Protein AF-A0A0J1IQL5-F1 (afdb_monomer)

pLDDT: mean 87.28, std 10.54, range [52.78, 97.31]

Foldseek 3Di:
DEAEDPQRVVVCVVVVFQEKEWDDWDWDDDPPFIWTDFTFMGTDDDPDPPPDDDDPQQWDWDQYPRHTYIYGNVCVPPPKYFYWDDDPPDIGTTIPPDDTD

Sequence (101 aa):
MWTISPEALAFLEKREVATISVDMPIIVNGCCLQISEPPPVYLGELKVRKGLKVPAGSYTTLEVQGIKLNVPSHLRNMNLVIDLTRFFRREKLVIEGWNLC

Nearest PDB structures (foldseek):
  2d2a-assembly2_A  TM=5.564E-01  e=6.569E-04  Escherichia coli
  1r94-assembly1_A  TM=5.156E-01  e=2.655E-04  Escherichia coli
  1x0g-assembly1_A  TM=5.653E-01  e=7.874E-04  Thermosynechococcus vestitus BP-1
  2d2a-assembly2_B-2  TM=5.741E-01  e=1.530E-03  Escherichia coli
  1s98-assembly1_A  TM=4.892E-01  e=2.335E-03  Escherichia coli

Solvent-accessible surface area (backbone atoms only — not comparable to full-atom values): 5956 Å² total; per-residue (Å²): 76,66,47,67,36,74,67,30,46,55,54,29,59,77,66,71,52,54,34,32,18,44,47,76,59,56,71,49,79,55,100,89,46,57,44,41,51,70,36,58,52,42,84,35,74,78,78,71,57,90,89,59,86,76,61,89,73,52,56,41,79,44,82,47,97,86,30,40,37,35,34,36,42,91,56,61,74,42,66,36,35,38,34,59,47,75,56,91,95,44,77,44,56,40,58,43,77,68,70,79,77

Mean predicted aligned error: 5.23 Å

Radius of gyration: 14.04 Å; Cα contacts (8 Å, |Δi|>4): 182; chains: 1; bounding box: 37×29×32 Å

Secondary structure (DSSP, 8-state):
--EE-HHHHHHHHHTT--EEEEPPPPEEE-SS-EEEPPPPEEESS--PPTT----TTSEEEEEETTEEEEEEGGGTTS--EEEEEEETTEEEEEEES----

InterPro domains:
  IPR049744 CC/Se motif containing family [PF28096] (2-98)

Organism: NCBI:txid476652

Structure (mmCIF, N/CA/C/O backbone):
data_AF-A0A0J1IQL5-F1
#
_entry.id   AF-A0A0J1IQL5-F1
#
loop_
_atom_site.group_PDB
_atom_site.id
_atom_site.type_symbol
_atom_site.label_atom_id
_atom_site.label_alt_id
_atom_site.label_comp_id
_atom_site.label_asym_id
_atom_site.label_entity_id
_atom_site.label_seq_id
_atom_site.pdbx_PDB_ins_code
_atom_site.Cartn_x
_atom_site.Cartn_y
_atom_site.Cartn_z
_atom_site.occupancy
_atom_site.B_iso_or_equiv
_atom_site.auth_seq_id
_atom_site.auth_comp_id
_atom_site.auth_asym_id
_atom_site.auth_atom_id
_atom_site.pdbx_PDB_model_num
ATOM 1 N N . MET A 1 1 ? -6.278 -3.067 -11.855 1.00 85.19 1 MET A N 1
ATOM 2 C CA . MET A 1 1 ? -7.257 -2.491 -10.923 1.00 85.19 1 MET A CA 1
ATOM 3 C C . MET A 1 1 ? -6.870 -2.891 -9.515 1.00 85.19 1 MET A C 1
ATOM 5 O O . MET A 1 1 ? -6.761 -4.078 -9.241 1.00 85.19 1 MET A O 1
ATOM 9 N N . TRP A 1 2 ? -6.618 -1.898 -8.667 1.00 94.44 2 TRP A N 1
ATOM 10 C CA . TRP A 1 2 ? -6.316 -2.103 -7.254 1.00 94.44 2 TRP A CA 1
ATOM 11 C C . TRP A 1 2 ? -7.600 -2.292 -6.454 1.00 94.44 2 TRP A C 1
ATOM 13 O O . TRP A 1 2 ? -8.576 -1.580 -6.694 1.00 94.44 2 TRP A O 1
ATOM 23 N N . THR A 1 3 ? -7.582 -3.212 -5.498 1.00 96.44 3 THR A N 1
ATOM 24 C CA . THR A 1 3 ? -8.688 -3.440 -4.558 1.00 96.44 3 THR A CA 1
ATOM 25 C C . THR A 1 3 ? -8.152 -3.657 -3.149 1.00 96.44 3 THR A C 1
ATOM 27 O O . THR A 1 3 ? -7.003 -4.061 -2.971 1.00 96.44 3 THR A O 1
ATOM 30 N N . ILE A 1 4 ? -8.985 -3.404 -2.146 1.00 97.31 4 ILE A N 1
ATOM 31 C CA . ILE A 1 4 ? -8.698 -3.659 -0.735 1.00 97.31 4 ILE A CA 1
ATOM 32 C C . ILE A 1 4 ? -9.639 -4.775 -0.278 1.00 97.31 4 ILE A C 1
ATOM 34 O O . ILE A 1 4 ? -10.853 -4.693 -0.498 1.00 97.31 4 ILE A O 1
ATOM 38 N N . SER A 1 5 ? -9.085 -5.831 0.319 1.00 97.12 5 SER A N 1
ATOM 39 C CA . SER A 1 5 ? -9.896 -6.931 0.841 1.00 97.12 5 SER A CA 1
ATOM 40 C C . SER A 1 5 ? -10.840 -6.443 1.951 1.00 97.12 5 SER A C 1
ATOM 42 O O . SER A 1 5 ? -10.547 -5.442 2.618 1.00 97.12 5 SER A O 1
ATOM 44 N N . PRO A 1 6 ? -11.973 -7.125 2.188 1.00 96.75 6 PRO A N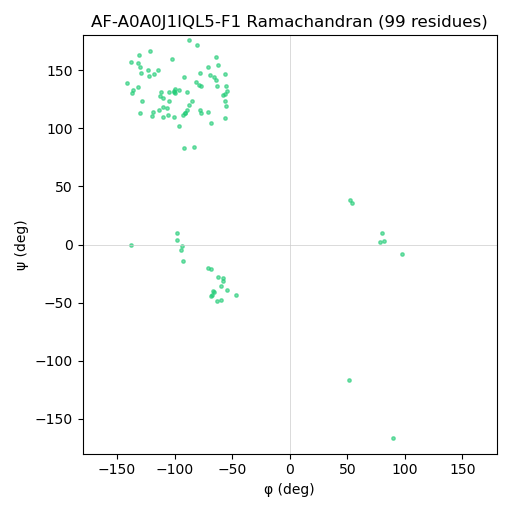 1
ATOM 45 C CA . PRO A 1 6 ? -12.878 -6.778 3.284 1.00 96.75 6 PRO A CA 1
ATOM 46 C C . PRO A 1 6 ? -12.175 -6.726 4.650 1.00 96.75 6 PRO A C 1
ATOM 48 O O . PRO A 1 6 ? -12.429 -5.828 5.453 1.00 96.75 6 PRO A O 1
ATOM 51 N N . GLU A 1 7 ? -11.251 -7.651 4.904 1.00 95.94 7 GLU A N 1
ATOM 52 C CA . GLU A 1 7 ? -10.484 -7.744 6.143 1.00 95.94 7 GLU A CA 1
ATOM 53 C C . GLU A 1 7 ? -9.518 -6.567 6.308 1.00 95.94 7 GLU A C 1
ATOM 55 O O . GLU A 1 7 ? -9.415 -5.997 7.401 1.00 95.94 7 GLU A O 1
ATOM 60 N N . ALA A 1 8 ? -8.821 -6.185 5.234 1.00 96.69 8 ALA A N 1
ATOM 61 C CA . ALA A 1 8 ? -7.947 -5.019 5.227 1.00 96.69 8 ALA A CA 1
ATOM 62 C C . ALA A 1 8 ? -8.741 -3.718 5.385 1.00 96.69 8 ALA A C 1
ATOM 64 O O . ALA A 1 8 ? -8.314 -2.838 6.136 1.00 96.69 8 ALA A O 1
ATOM 65 N N . LEU A 1 9 ? -9.908 -3.612 4.746 1.00 96.94 9 LEU A N 1
ATOM 66 C CA . LEU A 1 9 ? -10.777 -2.444 4.861 1.00 96.94 9 LEU A CA 1
ATOM 67 C C . LEU A 1 9 ? -11.283 -2.272 6.299 1.00 96.94 9 LEU A C 1
ATOM 69 O O . LEU A 1 9 ? -11.087 -1.211 6.887 1.00 96.94 9 LEU A O 1
ATOM 73 N N . ALA A 1 10 ? -11.803 -3.336 6.918 1.00 96.25 10 ALA A N 1
ATOM 74 C CA . ALA A 1 10 ? -12.249 -3.307 8.314 1.00 96.25 10 ALA A CA 1
ATOM 75 C C . ALA A 1 10 ? -11.109 -2.948 9.288 1.00 96.25 10 ALA A C 1
ATOM 77 O O . ALA A 1 10 ? -11.313 -2.255 10.289 1.00 96.25 10 ALA A O 1
ATOM 78 N N . PHE A 1 11 ? -9.884 -3.401 9.004 1.00 95.62 11 PHE A N 1
ATOM 79 C CA . PHE A 1 11 ? -8.700 -3.025 9.776 1.00 95.62 11 PHE A CA 1
ATOM 80 C C . PHE A 1 11 ? -8.357 -1.534 9.647 1.00 95.62 11 PHE A C 1
ATOM 82 O O . PHE A 1 11 ? -7.987 -0.909 10.647 1.00 95.62 11 PHE A O 1
ATOM 89 N N . LEU A 1 12 ? -8.473 -0.966 8.444 1.00 96.06 12 LEU A N 1
ATOM 90 C CA . LEU A 1 12 ? -8.226 0.453 8.183 1.00 96.06 12 LEU A CA 1
ATOM 91 C C . LEU A 1 12 ? -9.283 1.342 8.842 1.00 96.06 12 LEU A C 1
ATOM 93 O O . LEU A 1 12 ? -8.918 2.303 9.519 1.00 96.06 12 LEU A O 1
ATOM 97 N N . GLU A 1 13 ? -10.559 0.973 8.726 1.00 95.19 13 GLU A N 1
ATOM 98 C CA . GLU A 1 13 ? -11.683 1.668 9.363 1.00 95.19 13 GLU A CA 1
ATOM 99 C C . GLU A 1 13 ? -11.538 1.686 10.886 1.00 95.19 13 GLU A C 1
ATOM 101 O O . GLU A 1 13 ? -11.595 2.747 11.505 1.00 95.19 13 GLU A O 1
ATOM 106 N N . LYS A 1 14 ? -11.240 0.531 11.499 1.00 94.69 14 LYS A N 1
ATOM 107 C CA . LYS A 1 14 ? -11.018 0.420 12.951 1.00 94.69 14 LYS A CA 1
ATOM 108 C C . LYS A 1 14 ? -9.883 1.319 13.452 1.00 94.69 14 LYS A C 1
ATOM 110 O O . LYS A 1 14 ? -9.866 1.691 14.624 1.00 94.69 14 LYS A O 1
ATOM 115 N N . ARG A 1 15 ? -8.897 1.605 12.599 1.00 93.25 15 ARG A N 1
ATOM 116 C CA . ARG A 1 15 ? -7.743 2.456 12.920 1.00 93.25 15 ARG A CA 1
ATOM 117 C C . ARG A 1 15 ? -7.903 3.899 12.441 1.00 93.25 15 ARG A C 1
ATOM 119 O O . ARG A 1 15 ? -6.945 4.654 12.582 1.00 93.25 15 ARG A O 1
ATOM 126 N N . GLU A 1 16 ? -9.058 4.255 11.877 1.00 94.69 16 GLU A N 1
ATOM 127 C CA . GLU A 1 16 ? -9.345 5.581 11.317 1.00 94.6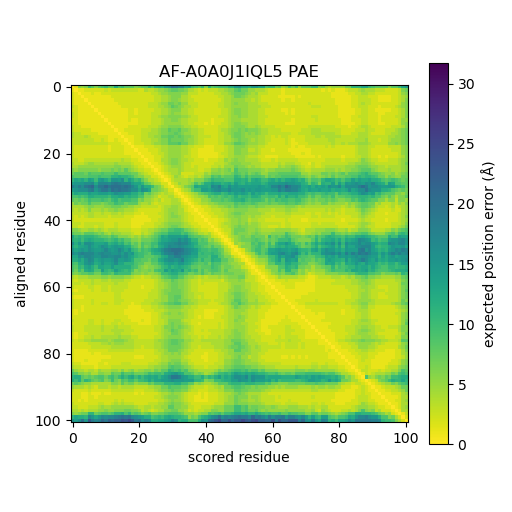9 16 GLU A CA 1
ATOM 128 C C . GLU A 1 16 ? -8.299 6.021 10.272 1.00 94.69 16 GLU A C 1
ATOM 130 O O . GLU A 1 16 ? -7.913 7.187 10.173 1.00 94.69 16 GLU A O 1
ATOM 135 N N . VAL A 1 17 ? -7.794 5.068 9.481 1.00 94.00 17 VAL A N 1
ATOM 136 C CA . VAL A 1 17 ? -6.773 5.329 8.461 1.00 94.00 17 VAL A CA 1
ATOM 137 C C . VAL A 1 17 ? -7.442 5.609 7.122 1.00 94.00 17 VAL A C 1
ATOM 139 O O . VAL A 1 17 ? -7.963 4.699 6.488 1.00 94.00 17 VAL A O 1
ATOM 142 N N . ALA A 1 18 ? -7.350 6.853 6.653 1.00 94.00 18 ALA A N 1
ATOM 143 C CA . ALA A 1 18 ? -7.873 7.268 5.347 1.00 94.00 18 ALA A CA 1
ATOM 144 C C . ALA A 1 18 ? -6.844 7.187 4.201 1.00 94.00 18 ALA A C 1
ATOM 146 O O . ALA A 1 18 ? -7.219 7.253 3.032 1.00 94.00 18 ALA A O 1
ATOM 147 N N . THR A 1 19 ? -5.551 7.040 4.519 1.00 95.69 19 THR A N 1
ATOM 148 C CA . THR A 1 19 ? -4.463 7.014 3.528 1.00 95.69 19 THR A CA 1
ATOM 149 C C . THR A 1 19 ? -3.530 5.838 3.767 1.00 95.69 19 THR A C 1
ATOM 151 O O . THR A 1 19 ? -3.089 5.611 4.895 1.00 95.69 19 THR A O 1
ATOM 154 N N . ILE A 1 20 ? -3.159 5.139 2.698 1.00 95.31 20 ILE A N 1
ATOM 155 C CA . ILE A 1 20 ? -2.117 4.112 2.687 1.00 95.31 20 ILE A CA 1
ATOM 156 C C . ILE A 1 20 ? -1.166 4.333 1.513 1.00 95.31 20 ILE A C 1
ATOM 158 O O . ILE A 1 20 ? -1.513 4.955 0.507 1.00 95.31 20 ILE A O 1
ATOM 162 N N . SER A 1 21 ? 0.049 3.815 1.640 1.00 94.50 21 SER A N 1
ATOM 163 C CA . SER A 1 21 ? 1.095 3.988 0.638 1.00 94.50 21 SER A CA 1
ATOM 164 C C . SER A 1 21 ? 1.831 2.679 0.379 1.00 94.50 21 SER A C 1
ATOM 166 O O . SER A 1 21 ? 2.243 2.000 1.317 1.00 94.50 21 SER A O 1
ATOM 168 N N . VAL A 1 22 ? 2.024 2.340 -0.888 1.00 92.62 22 VAL A N 1
ATOM 169 C CA . VAL A 1 22 ? 2.831 1.206 -1.353 1.00 92.62 22 VAL A CA 1
ATOM 170 C C . VAL A 1 22 ? 4.219 1.726 -1.702 1.00 92.62 22 VAL A C 1
ATOM 172 O O . VAL A 1 22 ? 4.315 2.752 -2.359 1.00 92.62 22 VAL A O 1
ATOM 175 N N . ASP A 1 23 ? 5.287 1.066 -1.263 1.00 89.94 23 ASP A N 1
ATOM 176 C CA . ASP A 1 23 ? 6.665 1.470 -1.593 1.00 89.94 23 ASP A CA 1
ATOM 177 C C . ASP A 1 23 ? 7.090 0.980 -2.989 1.00 89.94 23 ASP A C 1
ATOM 179 O O . ASP A 1 23 ? 6.405 0.180 -3.629 1.00 89.94 23 ASP A O 1
ATOM 183 N N . MET A 1 24 ? 8.253 1.427 -3.464 1.00 87.25 24 MET A N 1
ATOM 184 C CA . MET A 1 24 ? 8.862 0.851 -4.664 1.00 87.25 24 MET A CA 1
ATOM 185 C C . MET A 1 24 ? 9.211 -0.630 -4.425 1.00 87.25 24 MET A C 1
ATOM 187 O O . MET A 1 24 ? 9.782 -0.955 -3.376 1.00 87.25 24 MET A O 1
ATOM 191 N N . PRO A 1 25 ? 8.928 -1.529 -5.387 1.00 86.81 25 PRO A N 1
ATOM 192 C CA . PRO A 1 25 ? 9.358 -2.917 -5.293 1.00 86.81 25 PRO A CA 1
ATOM 193 C C . PRO A 1 25 ? 10.886 -2.993 -5.321 1.00 86.81 25 PRO A C 1
ATOM 195 O O . PRO A 1 25 ? 11.553 -2.250 -6.047 1.00 86.81 25 PRO A O 1
ATOM 198 N N . ILE A 1 26 ? 11.446 -3.901 -4.525 1.00 82.31 26 ILE A N 1
ATOM 199 C CA . ILE A 1 26 ? 12.874 -4.207 -4.579 1.00 82.31 26 ILE A CA 1
ATOM 200 C C . ILE A 1 26 ? 13.062 -5.245 -5.679 1.00 82.31 26 ILE A C 1
ATOM 202 O O . ILE A 1 26 ? 12.429 -6.300 -5.664 1.00 82.31 26 ILE A O 1
ATOM 206 N N . ILE A 1 27 ? 13.915 -4.915 -6.644 1.00 81.38 27 ILE A N 1
ATOM 207 C CA . ILE A 1 27 ? 14.282 -5.805 -7.741 1.00 81.38 27 ILE A CA 1
ATOM 208 C C . ILE A 1 27 ? 15.736 -6.212 -7.526 1.00 81.38 27 ILE A C 1
ATOM 210 O O . ILE A 1 27 ? 16.630 -5.363 -7.510 1.00 81.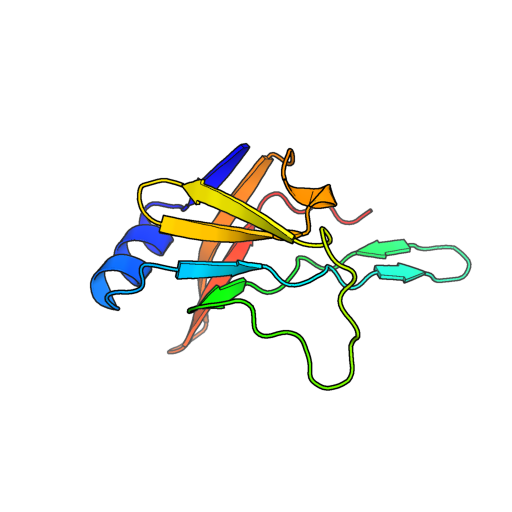38 27 ILE A O 1
ATOM 214 N N . VAL A 1 28 ? 15.966 -7.509 -7.347 1.00 78.75 28 VAL A N 1
ATOM 215 C CA . VAL A 1 28 ? 17.298 -8.103 -7.251 1.00 78.75 28 VAL A CA 1
ATOM 216 C C . VAL A 1 28 ? 17.631 -8.717 -8.607 1.00 78.75 28 VAL A C 1
ATOM 218 O O . VAL A 1 28 ? 17.043 -9.722 -8.998 1.00 78.75 28 VAL A O 1
ATOM 221 N N . ASN A 1 29 ? 18.572 -8.099 -9.322 1.00 77.12 29 ASN A N 1
ATOM 222 C CA . ASN A 1 29 ? 19.061 -8.584 -10.613 1.00 77.12 29 ASN A CA 1
ATOM 223 C C . ASN A 1 29 ? 20.339 -9.404 -10.407 1.00 77.12 29 ASN A C 1
ATOM 225 O O . ASN A 1 29 ? 21.420 -8.846 -10.204 1.00 77.12 29 ASN A O 1
ATOM 229 N N . GLY A 1 30 ? 20.213 -10.728 -10.441 1.00 71.69 30 GLY A N 1
ATOM 230 C CA . GLY A 1 30 ? 21.337 -11.659 -10.499 1.00 71.69 30 GLY A CA 1
ATOM 231 C C . GLY A 1 30 ? 21.793 -11.938 -11.935 1.00 71.69 30 GLY A C 1
ATOM 232 O O . GLY A 1 30 ? 21.176 -11.504 -12.902 1.00 71.69 30 GLY A O 1
ATOM 233 N N . CYS A 1 31 ? 22.871 -12.715 -12.081 1.00 77.12 31 CYS A N 1
ATOM 234 C CA . CYS A 1 31 ? 23.436 -13.088 -13.387 1.00 77.12 31 CYS A CA 1
ATOM 235 C C . CYS A 1 31 ? 22.460 -13.905 -14.265 1.00 77.12 31 CYS A C 1
ATOM 237 O O . CYS A 1 31 ? 22.530 -13.804 -15.486 1.00 77.12 31 CYS A O 1
ATOM 239 N N . CYS A 1 32 ? 21.534 -14.660 -13.652 1.00 76.88 32 CYS A N 1
ATOM 240 C CA . CYS A 1 32 ? 20.563 -15.519 -14.353 1.00 76.88 32 CYS A CA 1
ATOM 241 C C . CYS A 1 32 ? 19.132 -15.469 -13.781 1.00 76.88 32 CYS A C 1
ATOM 243 O O . CYS A 1 32 ? 18.265 -16.190 -14.264 1.00 76.88 32 CYS A O 1
ATOM 245 N N . LEU A 1 33 ? 18.887 -14.685 -12.726 1.00 70.62 33 LEU A N 1
ATOM 246 C CA . LEU A 1 33 ? 17.595 -14.604 -12.041 1.00 70.62 33 LEU A CA 1
ATOM 247 C C . LEU A 1 33 ? 17.285 -13.146 -11.735 1.00 70.62 33 LEU A C 1
ATOM 249 O O . LEU A 1 33 ? 18.117 -12.447 -11.154 1.00 70.62 33 LEU A O 1
ATOM 253 N N . GLN A 1 34 ? 16.084 -12.722 -12.099 1.00 75.75 34 GLN A N 1
ATOM 254 C CA . GLN A 1 34 ? 15.476 -11.512 -11.582 1.00 75.75 34 GLN A CA 1
ATOM 255 C C . GLN A 1 34 ? 14.493 -11.949 -10.497 1.00 75.75 34 GLN A C 1
ATOM 257 O O . GLN A 1 34 ? 13.820 -12.966 -10.632 1.00 75.75 34 GLN A O 1
ATOM 262 N N . ILE A 1 35 ? 14.520 -11.268 -9.356 1.00 79.62 35 ILE A N 1
ATOM 263 C CA . ILE A 1 35 ? 13.559 -11.502 -8.282 1.00 79.62 35 ILE A CA 1
ATOM 264 C C . ILE A 1 35 ? 12.979 -10.153 -7.918 1.00 79.62 35 ILE A C 1
ATOM 266 O O . ILE A 1 35 ? 13.713 -9.229 -7.557 1.00 79.62 35 ILE A O 1
ATOM 270 N N . SER A 1 36 ? 11.658 -10.045 -7.987 1.00 84.12 36 SER A N 1
ATOM 271 C CA . SER A 1 36 ? 10.942 -8.885 -7.482 1.00 84.12 36 SER A CA 1
ATOM 272 C C . SER A 1 36 ? 10.083 -9.263 -6.285 1.00 84.12 36 SER A C 1
ATOM 274 O O . SER A 1 36 ? 9.136 -10.038 -6.409 1.00 84.12 36 SER A O 1
ATOM 276 N N . GLU A 1 37 ? 10.406 -8.707 -5.121 1.00 85.25 37 GLU A N 1
ATOM 277 C CA . GLU A 1 37 ? 9.609 -8.916 -3.912 1.00 85.25 37 GLU A CA 1
ATOM 278 C C . GLU A 1 37 ? 8.338 -8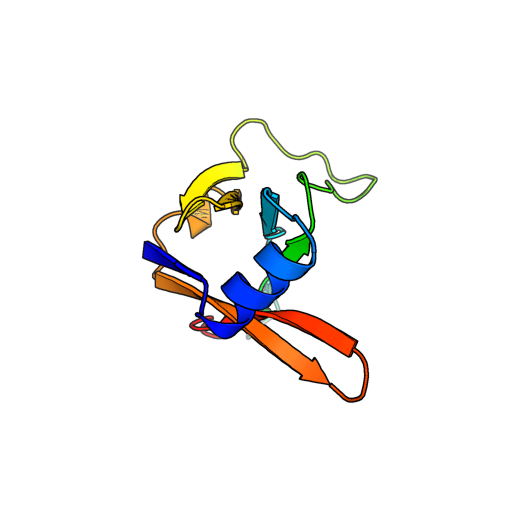.049 -3.929 1.00 85.25 37 GLU A C 1
ATOM 280 O O . GLU A 1 37 ? 8.383 -6.917 -4.431 1.00 85.25 37 GLU A O 1
ATOM 285 N N . PRO A 1 38 ? 7.222 -8.525 -3.337 1.00 88.31 38 PRO A N 1
ATOM 286 C CA . PRO A 1 38 ? 6.021 -7.715 -3.188 1.00 88.31 38 PRO A CA 1
ATOM 287 C C . PRO A 1 38 ? 6.350 -6.437 -2.406 1.00 88.31 38 PRO A C 1
ATOM 289 O O . PRO A 1 38 ? 6.930 -6.523 -1.314 1.00 88.31 38 PRO A O 1
ATOM 292 N N . PRO A 1 39 ? 5.988 -5.247 -2.915 1.00 90.12 39 PRO A N 1
ATOM 293 C CA . PRO A 1 39 ? 6.326 -4.020 -2.224 1.00 90.12 39 PRO A CA 1
ATOM 294 C C . PRO A 1 39 ? 5.596 -3.919 -0.874 1.00 90.12 39 PRO A C 1
ATOM 296 O O . PRO A 1 39 ? 4.449 -4.350 -0.735 1.00 90.12 39 PRO A O 1
ATOM 299 N N . PRO A 1 40 ? 6.233 -3.347 0.160 1.00 90.50 40 PRO A N 1
ATOM 300 C CA . PRO A 1 40 ? 5.585 -3.155 1.447 1.00 90.50 40 PRO A CA 1
ATOM 301 C C . PRO A 1 40 ? 4.485 -2.089 1.370 1.00 90.50 40 PRO A C 1
ATOM 303 O O . PRO A 1 40 ? 4.618 -1.081 0.675 1.00 90.50 40 PRO A O 1
ATOM 306 N N . VAL A 1 41 ? 3.425 -2.297 2.156 1.00 93.56 41 VAL A N 1
ATOM 307 C CA . VAL A 1 41 ? 2.326 -1.342 2.347 1.00 93.56 41 VAL A CA 1
ATOM 308 C C . VAL A 1 41 ? 2.464 -0.675 3.715 1.00 93.56 41 VAL A C 1
ATOM 310 O O . VAL A 1 41 ? 2.648 -1.343 4.737 1.00 93.56 41 VAL A O 1
ATOM 313 N N . TYR A 1 42 ? 2.361 0.649 3.742 1.00 91.75 42 TYR A N 1
ATOM 314 C CA . TYR A 1 42 ? 2.448 1.477 4.937 1.00 91.75 42 TYR A CA 1
ATOM 315 C C . TYR A 1 42 ? 1.149 2.243 5.175 1.00 91.75 42 TYR A C 1
ATOM 317 O O . TYR A 1 42 ? 0.479 2.677 4.241 1.00 91.75 42 TYR A O 1
ATOM 325 N N . LEU A 1 43 ? 0.830 2.450 6.452 1.00 92.44 43 LEU A N 1
ATOM 326 C CA . LEU A 1 43 ? -0.258 3.330 6.865 1.00 92.44 43 LEU A CA 1
ATOM 327 C C . LEU A 1 43 ? 0.197 4.791 6.791 1.00 92.44 43 LEU A C 1
ATOM 329 O O . LEU A 1 43 ? 1.296 5.128 7.249 1.00 92.44 43 LEU A O 1
ATOM 333 N N . GLY A 1 44 ? -0.680 5.645 6.275 1.00 88.00 44 GLY A N 1
ATOM 334 C CA . GLY A 1 44 ? -0.471 7.077 6.126 1.00 88.00 44 GLY A CA 1
ATOM 335 C C . GLY A 1 44 ? 0.168 7.483 4.798 1.00 88.00 44 GLY A C 1
ATOM 336 O O . GLY A 1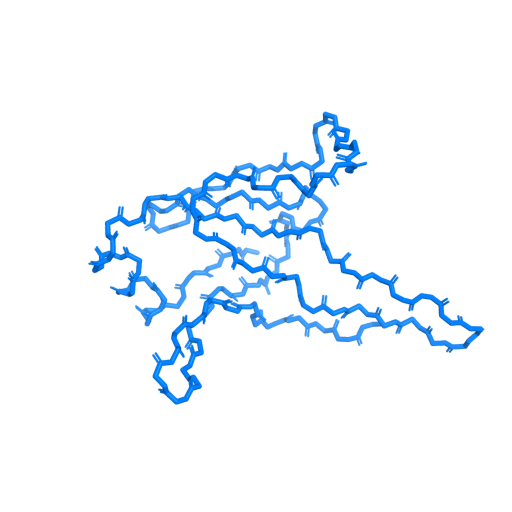 44 ? 0.243 6.721 3.830 1.00 88.00 44 GLY A O 1
ATOM 337 N N . GLU A 1 45 ? 0.608 8.738 4.773 1.00 82.75 45 GLU A N 1
ATOM 338 C CA . GLU A 1 45 ? 1.252 9.359 3.617 1.00 82.75 45 GLU A CA 1
ATOM 339 C C . GLU A 1 45 ? 2.589 8.694 3.262 1.00 82.75 45 GLU A C 1
ATOM 341 O O . GLU A 1 45 ? 3.213 7.998 4.071 1.00 82.75 45 GLU A O 1
ATOM 346 N N . LEU A 1 46 ? 3.027 8.932 2.024 1.00 75.75 46 LEU A N 1
ATOM 347 C CA . LEU A 1 46 ? 4.209 8.311 1.444 1.00 75.75 46 LEU A CA 1
ATOM 348 C C . LEU A 1 46 ? 5.455 8.573 2.305 1.00 75.75 46 LEU A C 1
ATOM 350 O O . LEU A 1 46 ? 6.009 9.674 2.324 1.00 75.75 46 LEU A O 1
ATOM 354 N N . LYS A 1 47 ? 5.950 7.532 2.980 1.00 67.06 47 LYS A N 1
ATOM 355 C CA . LYS A 1 47 ? 7.240 7.573 3.674 1.00 67.06 47 LYS A CA 1
ATOM 356 C C . LYS A 1 47 ? 8.350 7.295 2.672 1.00 67.06 47 LYS A C 1
ATOM 358 O O . LYS A 1 47 ? 8.808 6.164 2.541 1.00 67.06 47 LYS A O 1
ATOM 363 N N . VAL A 1 48 ? 8.791 8.333 1.965 1.00 62.41 48 VAL A N 1
ATOM 364 C CA . VAL A 1 48 ? 10.001 8.244 1.140 1.00 62.41 48 VAL A CA 1
ATOM 365 C C . VAL A 1 48 ? 11.162 7.805 2.035 1.00 62.41 48 VAL A C 1
ATOM 367 O O . VAL A 1 48 ? 11.442 8.447 3.052 1.00 62.41 48 VAL A O 1
ATOM 370 N N . ARG A 1 49 ? 11.832 6.697 1.689 1.00 64.19 49 ARG A N 1
ATOM 371 C CA . ARG A 1 49 ? 12.992 6.219 2.454 1.00 64.19 49 ARG A CA 1
ATOM 372 C C . ARG A 1 49 ? 14.037 7.330 2.536 1.00 64.19 49 ARG A C 1
ATOM 374 O O . ARG A 1 49 ? 14.408 7.927 1.527 1.00 64.19 49 ARG A O 1
ATOM 381 N N . LYS A 1 50 ? 14.517 7.611 3.750 1.00 55.25 50 LYS A N 1
ATOM 382 C CA . LYS A 1 50 ? 15.511 8.660 4.008 1.00 55.25 50 LYS A CA 1
ATOM 383 C C . LYS A 1 50 ? 16.750 8.410 3.136 1.00 55.25 50 LYS A C 1
ATOM 385 O O . LYS A 1 50 ? 17.378 7.365 3.258 1.00 55.25 50 LYS A O 1
ATOM 390 N N . GLY A 1 51 ? 17.075 9.359 2.258 1.00 58.06 51 GLY A N 1
ATOM 391 C CA . GLY A 1 51 ? 18.208 9.262 1.326 1.00 58.06 51 GLY A CA 1
ATOM 392 C C . GLY A 1 51 ? 17.861 8.805 -0.097 1.00 58.06 51 GLY A C 1
ATOM 393 O O . GLY A 1 51 ? 18.717 8.909 -0.971 1.00 58.06 51 GLY A O 1
ATOM 394 N N . LEU A 1 52 ? 16.623 8.376 -0.372 1.00 64.75 52 LEU A N 1
ATOM 395 C CA . LEU A 1 52 ? 16.167 8.081 -1.732 1.00 64.75 52 LEU A CA 1
ATOM 396 C C . LEU A 1 52 ? 15.549 9.344 -2.351 1.00 64.75 52 LEU A C 1
ATOM 398 O O . LEU A 1 52 ? 14.506 9.819 -1.900 1.00 64.75 52 LEU A O 1
ATOM 402 N N . LYS A 1 53 ? 16.175 9.910 -3.389 1.00 66.19 53 LYS A N 1
ATOM 403 C CA . LYS A 1 53 ? 15.517 10.942 -4.205 1.00 66.19 53 LYS A CA 1
ATOM 404 C C . LYS A 1 53 ? 14.424 10.261 -5.020 1.00 66.19 53 LYS A C 1
ATOM 406 O O . LYS A 1 53 ? 14.733 9.446 -5.880 1.00 66.19 53 LYS A O 1
ATOM 411 N N . VAL A 1 54 ? 13.166 10.595 -4.751 1.00 72.00 54 VAL A N 1
ATOM 412 C CA . VAL A 1 54 ? 12.023 10.138 -5.548 1.00 72.00 54 VAL A CA 1
ATOM 413 C C . VAL A 1 54 ? 11.770 11.184 -6.633 1.00 72.00 54 VAL A C 1
ATOM 415 O O . VAL A 1 54 ? 11.421 12.316 -6.294 1.00 72.00 54 VAL A O 1
ATOM 418 N N . PRO A 1 55 ? 11.974 10.860 -7.923 1.00 77.56 55 PRO A N 1
ATOM 419 C CA . PRO A 1 55 ? 11.650 11.774 -9.012 1.00 77.56 55 PRO A CA 1
ATOM 420 C C . PRO A 1 55 ? 10.181 12.210 -8.961 1.00 77.56 55 PRO A C 1
ATOM 422 O O . PRO A 1 55 ? 9.303 11.423 -8.589 1.00 77.56 55 PRO A O 1
ATOM 425 N N . ALA A 1 56 ? 9.896 13.444 -9.379 1.00 76.69 56 ALA A N 1
ATOM 426 C CA . ALA A 1 56 ? 8.519 13.894 -9.551 1.00 76.69 56 ALA A CA 1
ATOM 427 C C . ALA A 1 56 ? 7.766 12.942 -10.503 1.00 76.69 56 ALA A C 1
ATOM 429 O O . ALA A 1 56 ? 8.315 12.511 -11.514 1.00 76.69 56 ALA A O 1
ATOM 430 N N . GLY A 1 57 ? 6.529 12.578 -10.156 1.00 82.38 57 GLY A N 1
ATOM 431 C CA . GLY A 1 57 ? 5.712 11.646 -10.946 1.00 82.38 57 GLY A CA 1
ATOM 432 C C . GLY A 1 57 ? 5.997 10.154 -10.725 1.00 82.38 57 GLY A C 1
ATOM 433 O O . GLY A 1 57 ? 5.346 9.320 -11.352 1.00 82.38 57 GLY A O 1
ATOM 434 N N . SER A 1 58 ? 6.907 9.785 -9.814 1.00 86.62 58 SER A N 1
ATOM 435 C CA . SER A 1 58 ? 7.180 8.368 -9.493 1.00 86.62 58 SER A CA 1
ATOM 436 C C . SER A 1 58 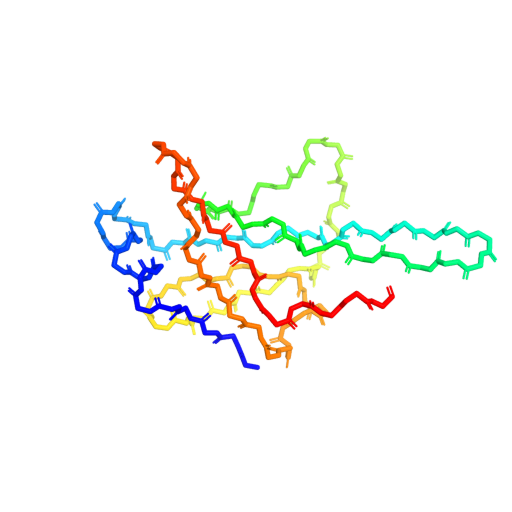? 6.024 7.666 -8.781 1.00 86.62 58 SER A C 1
ATOM 438 O O . SER A 1 58 ? 5.950 6.440 -8.803 1.00 86.62 58 SER A O 1
ATOM 440 N N . TYR A 1 59 ? 5.133 8.443 -8.165 1.00 90.69 59 TYR A N 1
ATOM 441 C CA . TYR A 1 59 ? 3.946 7.967 -7.471 1.00 90.69 59 TYR A CA 1
ATOM 442 C C . TYR A 1 59 ? 2.690 8.605 -8.046 1.00 90.69 59 TYR A C 1
ATOM 444 O O . TYR A 1 59 ? 2.701 9.753 -8.494 1.00 90.69 59 TYR A O 1
ATOM 452 N N . THR A 1 60 ? 1.600 7.855 -7.973 1.00 92.75 60 THR A N 1
ATOM 453 C CA . THR A 1 60 ? 0.258 8.303 -8.314 1.00 92.75 60 THR A CA 1
ATOM 454 C C . THR A 1 60 ? -0.685 7.967 -7.168 1.00 92.75 60 THR A C 1
ATOM 456 O O . THR A 1 60 ? -0.500 6.974 -6.461 1.00 92.75 60 THR A O 1
ATOM 459 N N . THR A 1 61 ? -1.686 8.815 -6.972 1.00 93.94 61 THR A N 1
ATOM 460 C CA . THR A 1 61 ? -2.715 8.614 -5.959 1.00 93.94 61 THR A CA 1
ATOM 461 C C . THR A 1 61 ? -3.957 8.043 -6.623 1.00 93.94 61 THR A C 1
ATOM 463 O O . THR A 1 61 ? -4.436 8.568 -7.629 1.00 93.94 61 THR A O 1
ATOM 466 N N . LEU A 1 62 ? -4.468 6.967 -6.042 1.00 94.81 62 LEU A N 1
ATOM 467 C CA . LEU A 1 62 ? -5.710 6.309 -6.407 1.00 94.81 62 LEU A CA 1
ATOM 468 C C . LEU A 1 62 ? -6.703 6.442 -5.256 1.00 94.81 62 LEU A C 1
ATOM 470 O O . LEU A 1 62 ? -6.308 6.487 -4.094 1.00 94.81 62 LEU A O 1
ATOM 474 N N . GLU A 1 63 ? -7.986 6.470 -5.582 1.00 95.88 63 GLU A N 1
ATOM 475 C CA . GLU A 1 63 ? -9.057 6.339 -4.600 1.00 95.88 63 GLU A CA 1
ATOM 476 C C . GLU A 1 63 ? -9.670 4.949 -4.760 1.00 95.88 63 GLU A C 1
ATOM 478 O O . GLU A 1 63 ? -10.157 4.594 -5.835 1.00 95.88 63 GLU A O 1
ATOM 483 N N . VAL A 1 64 ? -9.573 4.132 -3.712 1.00 95.19 64 VAL A N 1
ATOM 484 C CA . VAL A 1 64 ? -10.021 2.737 -3.718 1.00 95.19 64 VAL A CA 1
ATOM 485 C C . VAL A 1 64 ? -10.893 2.526 -2.493 1.00 95.19 64 VAL A C 1
ATOM 487 O O . VAL A 1 64 ? -10.405 2.602 -1.372 1.00 95.19 64 VAL A O 1
ATOM 490 N N . GLN A 1 65 ? -12.191 2.284 -2.703 1.00 94.94 65 GLN A N 1
ATOM 491 C CA . GLN A 1 65 ? -13.159 2.032 -1.621 1.00 94.94 65 GLN A CA 1
ATOM 492 C C . GLN A 1 65 ? -13.145 3.126 -0.528 1.00 94.94 65 GLN A C 1
ATOM 494 O O . GLN A 1 65 ? -13.251 2.827 0.655 1.00 94.94 65 GLN A O 1
ATOM 499 N N . GLY A 1 66 ? -12.978 4.396 -0.921 1.00 93.50 66 GLY A N 1
ATOM 500 C CA . GLY A 1 66 ? -12.906 5.537 0.004 1.00 93.50 66 GLY A CA 1
ATOM 501 C C . GLY A 1 66 ? -11.555 5.719 0.711 1.00 93.50 66 GLY A C 1
ATOM 502 O O . GLY A 1 66 ? -11.406 6.641 1.508 1.00 93.50 66 GLY A O 1
ATOM 503 N N . ILE A 1 67 ? -10.559 4.879 0.410 1.00 96.06 67 ILE A N 1
ATOM 504 C CA . ILE A 1 67 ? -9.189 4.992 0.917 1.00 96.06 67 ILE A CA 1
ATOM 505 C C . ILE A 1 67 ? -8.291 5.616 -0.152 1.00 96.06 67 ILE A C 1
ATOM 507 O O . ILE A 1 67 ? -8.261 5.185 -1.310 1.00 96.06 67 ILE A O 1
ATOM 511 N N . LYS A 1 68 ? -7.497 6.608 0.254 1.00 96.44 68 LYS A N 1
ATOM 512 C CA . LYS A 1 68 ? -6.454 7.211 -0.575 1.00 96.44 68 LYS A CA 1
ATOM 513 C C . LYS A 1 68 ? -5.236 6.283 -0.622 1.00 96.44 68 LYS A C 1
ATOM 515 O O . LYS A 1 68 ? -4.552 6.085 0.380 1.00 96.44 68 LYS A O 1
ATOM 520 N N . LEU A 1 69 ? -4.946 5.730 -1.792 1.00 95.56 69 LEU A N 1
ATOM 521 C CA . LEU A 1 69 ? -3.861 4.786 -2.035 1.00 95.56 69 LEU A CA 1
ATOM 522 C C . LEU A 1 69 ? -2.762 5.442 -2.882 1.00 95.56 69 LEU A C 1
ATOM 524 O O . LEU A 1 69 ? -2.938 5.679 -4.076 1.00 95.56 69 LEU A O 1
ATOM 528 N N . ASN A 1 70 ? -1.606 5.714 -2.281 1.00 94.31 70 ASN A N 1
ATOM 529 C CA . ASN A 1 70 ? -0.422 6.171 -3.009 1.00 94.31 70 ASN A CA 1
ATOM 530 C C . ASN A 1 70 ? 0.376 4.958 -3.507 1.00 94.31 70 ASN A C 1
ATOM 532 O O . ASN A 1 70 ? 0.844 4.158 -2.699 1.00 94.31 70 ASN A O 1
ATOM 536 N N . VAL A 1 71 ? 0.563 4.823 -4.819 1.00 93.31 71 VAL A N 1
ATOM 537 C CA . VAL A 1 71 ? 1.283 3.690 -5.432 1.00 93.31 71 VAL A CA 1
ATOM 538 C C . VAL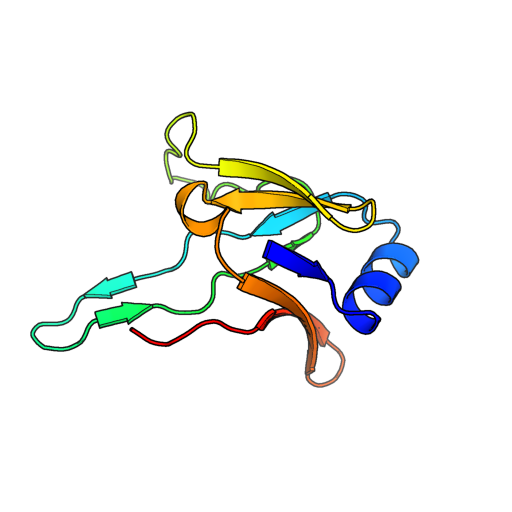 A 1 71 ? 2.348 4.168 -6.408 1.00 93.31 71 VAL A C 1
ATOM 540 O O . VAL A 1 71 ? 2.190 5.239 -7.003 1.00 93.31 71 VAL A O 1
ATOM 543 N N . PRO A 1 72 ? 3.420 3.391 -6.627 1.00 91.75 72 PRO A N 1
ATOM 544 C CA . PRO A 1 72 ? 4.342 3.656 -7.716 1.00 91.75 72 PRO A CA 1
ATOM 545 C C . PRO A 1 72 ? 3.602 3.740 -9.055 1.00 91.75 72 PRO A C 1
ATOM 547 O O . PRO A 1 72 ? 2.808 2.860 -9.393 1.00 91.75 72 PRO A O 1
ATOM 550 N N . SER A 1 73 ? 3.875 4.777 -9.847 1.00 91.81 73 SER A N 1
ATOM 551 C CA . SER A 1 73 ? 3.125 5.076 -11.076 1.00 91.81 73 SER A CA 1
ATOM 552 C C . SER A 1 73 ? 3.135 3.926 -12.088 1.00 91.81 73 SER A C 1
ATOM 554 O O . SER A 1 73 ? 2.149 3.717 -12.790 1.00 91.81 73 SER A O 1
ATOM 556 N N . HIS A 1 74 ? 4.214 3.139 -12.130 1.00 89.56 74 HIS A N 1
ATOM 557 C CA . HIS A 1 74 ? 4.334 1.967 -13.002 1.00 89.56 74 HIS A CA 1
ATOM 558 C C . HIS A 1 74 ? 3.438 0.788 -12.576 1.00 89.56 74 HIS A C 1
ATOM 560 O O . HIS A 1 74 ? 3.108 -0.053 -13.406 1.00 89.56 74 HIS A O 1
ATOM 566 N N . LEU A 1 75 ? 2.992 0.746 -11.315 1.00 90.81 75 LEU A N 1
ATOM 567 C CA . LEU A 1 75 ? 2.090 -0.285 -10.787 1.00 90.81 75 LEU A CA 1
ATOM 568 C C . LEU A 1 75 ? 0.614 0.131 -10.840 1.00 90.81 75 LEU A C 1
ATOM 570 O O . LEU A 1 75 ? -0.265 -0.674 -10.534 1.00 90.81 75 LEU A O 1
ATOM 574 N N . ARG A 1 76 ? 0.312 1.375 -11.241 1.00 92.38 76 ARG A N 1
ATOM 575 C CA . ARG A 1 76 ? -1.048 1.946 -11.261 1.00 92.38 76 ARG A CA 1
ATOM 576 C C . ARG A 1 76 ? -2.084 1.015 -11.893 1.00 92.38 76 ARG A C 1
ATOM 578 O O . ARG A 1 76 ? -3.191 0.876 -11.380 1.00 92.38 76 ARG A O 1
ATOM 585 N N . ASN A 1 77 ? -1.719 0.398 -13.013 1.00 91.19 77 ASN A N 1
ATOM 586 C CA . ASN A 1 77 ? -2.641 -0.376 -13.841 1.00 91.19 77 ASN A CA 1
ATOM 587 C C . ASN A 1 77 ? -2.647 -1.876 -13.511 1.00 91.19 77 ASN A C 1
ATOM 589 O O . ASN A 1 77 ? -3.422 -2.619 -14.112 1.00 91.19 77 ASN A O 1
ATOM 593 N N . MET A 1 78 ? -1.833 -2.336 -12.556 1.00 90.94 78 MET A N 1
ATOM 594 C CA . MET A 1 78 ? -1.785 -3.752 -12.187 1.00 90.94 78 MET A CA 1
ATOM 595 C C . MET A 1 78 ? -3.049 -4.190 -11.436 1.00 90.94 78 MET A C 1
ATOM 597 O O . MET A 1 78 ? -3.742 -3.380 -10.815 1.00 90.94 78 MET A O 1
ATOM 601 N N . ASN A 1 79 ? -3.380 -5.478 -11.539 1.00 92.69 79 ASN A N 1
ATOM 602 C CA . ASN A 1 79 ? -4.475 -6.116 -10.806 1.00 92.69 79 ASN A CA 1
ATOM 603 C C . ASN A 1 79 ? -3.917 -6.699 -9.504 1.00 92.69 79 ASN A C 1
ATOM 605 O O . ASN A 1 79 ? -3.539 -7.864 -9.472 1.00 92.69 79 ASN A O 1
ATOM 609 N N . LEU A 1 80 ? -3.801 -5.858 -8.477 1.00 93.88 80 LEU A N 1
ATOM 610 C CA . LEU A 1 80 ? -3.214 -6.211 -7.184 1.00 93.88 80 LEU A CA 1
ATOM 611 C C . LEU A 1 80 ? -4.228 -5.973 -6.067 1.00 93.88 80 LEU A C 1
ATOM 613 O O . LEU A 1 80 ? -5.013 -5.022 -6.124 1.00 93.88 80 LEU A O 1
ATOM 617 N N . VAL A 1 81 ? -4.187 -6.826 -5.048 1.00 96.31 81 VAL A N 1
ATOM 618 C CA . VAL A 1 81 ? -5.077 -6.740 -3.886 1.00 96.31 81 VAL A CA 1
ATOM 619 C C . VAL A 1 81 ? -4.255 -6.358 -2.664 1.00 96.31 81 VAL A C 1
ATOM 621 O O . VAL A 1 81 ? -3.207 -6.947 -2.414 1.00 96.31 81 VAL A O 1
ATOM 624 N N . ILE A 1 82 ? -4.717 -5.368 -1.906 1.00 96.69 82 ILE A N 1
ATOM 625 C CA . ILE A 1 82 ? -4.182 -5.074 -0.577 1.00 96.69 82 ILE A CA 1
ATOM 626 C C . ILE A 1 82 ? -4.972 -5.907 0.420 1.00 96.69 82 ILE A C 1
ATOM 628 O O . ILE A 1 82 ? -6.175 -5.695 0.580 1.00 96.69 82 ILE A O 1
ATOM 632 N N . ASP A 1 83 ? -4.286 -6.830 1.082 1.00 96.81 83 ASP A N 1
ATOM 633 C CA . ASP A 1 83 ? -4.883 -7.740 2.053 1.00 96.81 83 ASP A CA 1
ATOM 634 C C . ASP A 1 83 ? -4.233 -7.609 3.436 1.00 96.81 83 ASP A C 1
ATOM 636 O O . ASP A 1 83 ? -3.186 -6.973 3.606 1.00 96.81 83 ASP A O 1
ATOM 640 N N . LEU A 1 84 ? -4.874 -8.184 4.450 1.00 95.81 84 LEU A N 1
ATOM 641 C CA . LEU A 1 84 ? -4.423 -8.191 5.827 1.00 95.81 84 LEU A CA 1
ATOM 642 C C . LEU A 1 84 ? -3.893 -9.571 6.214 1.00 95.81 84 LEU A C 1
ATOM 644 O O . LEU A 1 84 ? -4.651 -10.505 6.461 1.00 95.81 84 LEU A O 1
ATOM 648 N N . THR A 1 85 ? -2.584 -9.659 6.435 1.00 93.81 85 THR A N 1
ATOM 649 C CA . THR A 1 85 ? -1.997 -10.840 7.068 1.00 93.81 85 THR A CA 1
ATOM 650 C C . THR A 1 85 ? -1.911 -10.675 8.583 1.00 93.81 85 THR A C 1
ATOM 652 O O . THR A 1 85 ? -1.636 -9.590 9.118 1.00 93.81 85 THR A O 1
ATOM 655 N N . ARG A 1 86 ? -2.117 -11.784 9.295 1.00 91.94 86 ARG A N 1
ATOM 656 C CA . ARG A 1 86 ? -1.994 -11.875 10.750 1.00 91.94 86 ARG A CA 1
ATOM 657 C C . ARG A 1 86 ? -0.902 -12.875 11.086 1.00 91.94 86 ARG A C 1
ATOM 659 O O . ARG A 1 86 ? -1.053 -14.069 10.846 1.00 91.94 86 ARG A O 1
ATOM 666 N N . PHE A 1 87 ? 0.186 -12.391 11.675 1.00 85.88 87 PHE A N 1
ATOM 667 C CA . PHE A 1 87 ? 1.255 -13.247 12.179 1.00 85.88 87 PHE A CA 1
ATOM 668 C C . PHE A 1 87 ? 1.416 -13.023 13.684 1.00 85.88 87 PHE A C 1
ATOM 670 O O . PHE A 1 87 ? 1.826 -11.948 14.137 1.00 85.88 87 PHE A O 1
ATOM 677 N N . PHE A 1 88 ? 1.051 -14.034 14.477 1.00 83.94 88 PHE A N 1
ATOM 678 C CA . PHE A 1 88 ? 0.888 -13.931 15.932 1.00 83.94 88 PHE A CA 1
ATOM 679 C C . PHE A 1 88 ? -0.019 -12.750 16.335 1.00 83.94 88 PHE A C 1
ATOM 681 O O . PHE A 1 88 ? -1.198 -12.728 16.003 1.00 83.94 88 PHE A O 1
ATOM 688 N N . ARG A 1 89 ? 0.526 -11.766 17.066 1.00 84.06 89 ARG A N 1
ATOM 689 C CA . ARG A 1 89 ? -0.166 -10.552 17.536 1.00 84.06 89 ARG A CA 1
ATOM 690 C C . ARG A 1 89 ? 0.080 -9.336 16.636 1.00 84.06 89 ARG A C 1
ATOM 692 O O . ARG A 1 89 ? -0.214 -8.213 17.041 1.00 84.06 89 ARG A O 1
ATOM 699 N N . ARG A 1 90 ? 0.689 -9.524 15.461 1.00 86.50 90 ARG A N 1
ATOM 700 C CA . ARG A 1 90 ? 0.975 -8.441 14.517 1.00 86.50 90 ARG A CA 1
ATOM 701 C C . ARG A 1 90 ? 0.084 -8.577 13.293 1.00 86.50 90 ARG A C 1
ATOM 703 O O . ARG A 1 90 ? 0.052 -9.612 12.636 1.00 86.50 90 ARG A O 1
ATOM 710 N N . GLU A 1 91 ? -0.610 -7.490 13.009 1.00 91.75 91 GLU A N 1
ATOM 711 C CA . GLU A 1 91 ? -1.424 -7.287 11.819 1.00 91.75 91 GLU A CA 1
ATOM 712 C C . GLU A 1 91 ? -0.614 -6.438 10.840 1.00 91.75 91 GLU A C 1
ATOM 714 O O . GLU A 1 91 ? -0.023 -5.427 11.240 1.00 91.75 91 GLU A O 1
ATOM 719 N N . LYS A 1 92 ? -0.540 -6.862 9.579 1.00 92.75 92 LYS A N 1
ATOM 720 C CA . LYS A 1 92 ? 0.218 -6.156 8.544 1.00 92.75 92 LYS A CA 1
ATOM 721 C C . LYS A 1 92 ? -0.538 -6.206 7.221 1.00 92.75 92 LYS A C 1
ATOM 723 O O . LYS A 1 92 ? -1.055 -7.252 6.848 1.00 9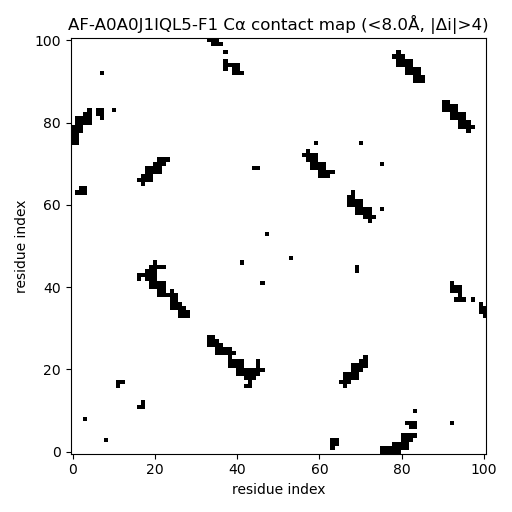2.75 92 LYS A O 1
ATOM 728 N N . LEU A 1 93 ? -0.543 -5.087 6.504 1.00 94.94 93 LEU A N 1
ATOM 729 C CA . LEU A 1 93 ? -1.024 -5.042 5.128 1.00 94.94 93 LEU A CA 1
ATOM 730 C C . LEU A 1 93 ? 0.023 -5.622 4.171 1.00 94.94 93 LEU A C 1
ATOM 732 O O . LEU A 1 93 ? 1.221 -5.329 4.286 1.00 94.94 93 LEU A O 1
ATOM 736 N N . VAL A 1 94 ? -0.433 -6.442 3.236 1.00 94.56 94 VAL A N 1
ATOM 737 C CA . VAL A 1 94 ? 0.380 -7.113 2.218 1.00 94.56 94 VAL A CA 1
ATOM 738 C C . VAL A 1 94 ? -0.246 -6.930 0.843 1.00 94.56 94 VAL A C 1
ATOM 740 O O . VAL A 1 94 ? -1.404 -6.540 0.729 1.00 94.56 94 VAL A O 1
ATOM 743 N N . ILE A 1 95 ? 0.545 -7.181 -0.197 1.00 94.81 95 ILE A N 1
ATOM 744 C CA . ILE A 1 95 ? 0.077 -7.172 -1.581 1.00 94.81 95 ILE A CA 1
ATOM 745 C C . ILE A 1 95 ? -0.050 -8.612 -2.050 1.00 94.81 95 ILE A C 1
ATOM 747 O O . ILE A 1 95 ? 0.934 -9.354 -2.041 1.00 94.81 95 ILE A O 1
ATOM 751 N N . GLU A 1 96 ? -1.243 -8.972 -2.499 1.00 92.94 96 GLU A N 1
ATOM 752 C CA . GLU A 1 96 ? -1.524 -10.223 -3.188 1.00 92.94 96 GLU A CA 1
ATOM 753 C C . GLU A 1 96 ? -1.650 -10.010 -4.702 1.00 92.94 96 GLU A C 1
ATOM 755 O O . GLU A 1 96 ? -1.878 -8.897 -5.189 1.00 92.94 96 GLU A O 1
ATOM 760 N N . GLY A 1 97 ? -1.479 -11.096 -5.461 1.00 88.25 97 GLY A N 1
ATOM 761 C CA . GLY A 1 97 ? -1.410 -11.057 -6.927 1.00 88.25 97 GLY A CA 1
ATOM 762 C C . GLY A 1 97 ? -0.040 -10.641 -7.473 1.00 88.25 97 GLY A C 1
ATOM 763 O O . GLY A 1 97 ? 0.102 -10.399 -8.671 1.00 88.25 97 GLY A O 1
ATOM 764 N N . TRP A 1 98 ? 0.976 -10.553 -6.608 1.00 89.50 98 TRP A N 1
ATOM 765 C CA . TRP A 1 98 ? 2.348 -10.273 -7.011 1.00 89.50 98 TRP A CA 1
ATOM 766 C C . TRP A 1 98 ? 3.014 -11.529 -7.577 1.00 89.50 98 TRP A C 1
ATOM 768 O O . TRP A 1 98 ? 3.221 -12.506 -6.858 1.00 89.50 98 TRP A O 1
ATOM 778 N N . ASN A 1 99 ? 3.373 -11.495 -8.858 1.00 78.00 99 ASN A N 1
ATOM 779 C CA . ASN A 1 99 ? 4.107 -12.584 -9.490 1.00 78.00 99 ASN A CA 1
ATOM 780 C C . ASN A 1 99 ? 5.613 -12.358 -9.336 1.00 78.00 99 ASN A C 1
ATOM 782 O O . ASN A 1 99 ? 6.115 -11.272 -9.624 1.00 78.00 99 ASN A O 1
ATOM 786 N N . LEU A 1 100 ? 6.324 -13.401 -8.902 1.00 61.66 100 LEU A N 1
ATOM 787 C CA . LEU A 1 100 ? 7.783 -13.453 -8.951 1.00 61.66 100 LEU A CA 1
ATOM 788 C C . LEU A 1 100 ? 8.191 -13.542 -10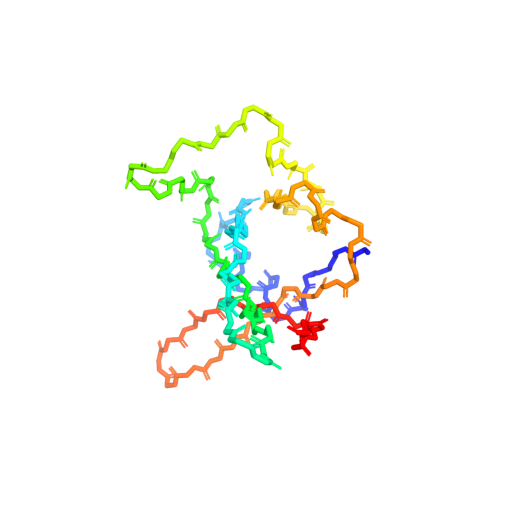.429 1.00 61.66 100 LEU A C 1
ATOM 790 O O . LEU A 1 100 ? 8.006 -14.589 -11.049 1.00 61.66 100 LEU A O 1
ATOM 794 N N . CYS A 1 101 ? 8.685 -12.440 -10.985 1.00 52.78 101 CYS A N 1
ATOM 795 C CA . CYS A 1 101 ? 9.361 -12.410 -12.282 1.00 52.78 101 CYS A CA 1
ATOM 796 C C . CYS A 1 101 ? 10.867 -12.284 -12.079 1.00 52.78 101 CYS A C 1
ATOM 798 O O . CYS A 1 101 ? 11.260 -11.490 -11.185 1.00 52.78 101 CYS A O 1
#